Protein AF-A0A925MR09-F1 (afdb_monomer_lite)

pLDDT: mean 88.29, std 13.75, range [50.22, 97.62]

Structure (mmCIF, N/CA/C/O backbone):
data_AF-A0A925MR09-F1
#
_entry.id   AF-A0A925MR09-F1
#
loop_
_atom_site.group_PDB
_atom_site.id
_atom_site.type_symbol
_atom_site.label_atom_id
_atom_site.label_alt_id
_atom_site.label_comp_id
_atom_site.label_asym_id
_atom_site.label_entity_id
_atom_site.label_seq_id
_atom_site.pdbx_PDB_ins_code
_atom_site.Cartn_x
_atom_site.Cartn_y
_atom_site.Cartn_z
_atom_site.occupancy
_atom_site.B_iso_or_equiv
_atom_site.auth_seq_id
_atom_site.auth_comp_id
_atom_site.auth_asym_id
_atom_site.auth_atom_id
_atom_site.pdbx_PDB_model_num
ATOM 1 N N . MET A 1 1 ? 26.808 -15.738 6.532 1.00 51.09 1 MET A N 1
ATOM 2 C CA . MET A 1 1 ? 25.539 -15.309 7.153 1.00 51.09 1 MET A CA 1
ATOM 3 C C . MET A 1 1 ? 24.563 -15.061 6.016 1.00 51.09 1 MET A C 1
ATOM 5 O O . MET A 1 1 ? 24.695 -14.046 5.351 1.00 51.09 1 MET A O 1
ATOM 9 N N . ASN A 1 2 ? 23.700 -16.028 5.694 1.00 61.91 2 ASN A N 1
ATOM 10 C CA . ASN A 1 2 ? 22.642 -15.796 4.707 1.00 61.91 2 ASN A CA 1
ATOM 11 C C . ASN A 1 2 ? 21.539 -15.019 5.418 1.00 61.91 2 ASN A C 1
ATOM 13 O O . ASN A 1 2 ? 21.014 -15.500 6.419 1.00 61.91 2 ASN A O 1
ATOM 17 N N . ALA A 1 3 ? 21.253 -13.807 4.948 1.00 76.38 3 ALA A N 1
ATOM 18 C CA . ALA A 1 3 ? 20.085 -13.074 5.404 1.00 76.38 3 ALA A CA 1
ATOM 19 C C . ALA A 1 3 ? 18.836 -13.900 5.067 1.00 76.38 3 ALA A C 1
ATOM 21 O O . ALA A 1 3 ? 18.750 -14.460 3.972 1.00 76.38 3 ALA A O 1
ATOM 22 N N . ASP A 1 4 ? 17.901 -14.003 6.012 1.00 88.19 4 ASP A N 1
ATOM 23 C CA . ASP A 1 4 ? 16.601 -14.620 5.757 1.00 88.19 4 ASP A CA 1
ATOM 24 C C . ASP A 1 4 ? 15.939 -13.876 4.582 1.00 88.19 4 ASP A C 1
ATOM 26 O O . ASP A 1 4 ? 15.746 -12.657 4.679 1.00 88.19 4 ASP A O 1
ATOM 30 N N . PRO A 1 5 ? 15.602 -14.562 3.474 1.00 87.44 5 PRO A N 1
ATOM 31 C CA . PRO A 1 5 ? 14.971 -13.927 2.319 1.00 87.44 5 PRO A CA 1
ATOM 32 C C . PRO A 1 5 ? 13.633 -13.252 2.660 1.00 87.44 5 PRO A C 1
ATOM 34 O O . PRO A 1 5 ? 13.182 -12.389 1.910 1.00 87.44 5 PRO A O 1
ATOM 37 N N . ASN A 1 6 ? 13.011 -13.596 3.792 1.00 90.75 6 ASN A N 1
ATOM 38 C CA . ASN A 1 6 ? 11.747 -13.016 4.237 1.00 90.75 6 ASN A CA 1
ATOM 39 C C . ASN A 1 6 ? 11.906 -11.846 5.213 1.00 90.75 6 ASN A C 1
ATOM 41 O O . ASN A 1 6 ? 10.899 -11.243 5.577 1.00 90.75 6 ASN A O 1
ATOM 45 N N . LEU A 1 7 ? 13.129 -11.488 5.623 1.00 92.00 7 LEU A N 1
ATOM 46 C CA . LEU A 1 7 ? 13.354 -10.473 6.658 1.00 92.00 7 LEU A CA 1
ATOM 47 C C . LEU A 1 7 ? 12.648 -9.148 6.339 1.00 92.00 7 LEU A C 1
ATOM 49 O O . LEU A 1 7 ? 11.960 -8.597 7.192 1.00 92.00 7 LEU A O 1
ATOM 53 N N . LEU A 1 8 ? 12.771 -8.662 5.101 1.00 91.19 8 LEU A N 1
ATOM 54 C CA . LEU A 1 8 ? 12.130 -7.412 4.680 1.00 91.19 8 LEU A CA 1
ATOM 55 C C . LEU A 1 8 ? 10.605 -7.490 4.770 1.00 91.19 8 LEU A C 1
ATOM 57 O O . LEU A 1 8 ? 9.968 -6.544 5.223 1.00 91.19 8 LEU A O 1
ATOM 61 N N . ARG A 1 9 ? 10.022 -8.629 4.385 1.00 91.25 9 ARG A N 1
ATOM 62 C CA . ARG A 1 9 ? 8.575 -8.832 4.449 1.00 91.25 9 ARG A CA 1
ATOM 63 C C . ARG A 1 9 ? 8.086 -8.839 5.893 1.00 91.25 9 ARG A C 1
ATOM 65 O O . ARG A 1 9 ? 7.159 -8.109 6.207 1.00 91.25 9 ARG A O 1
ATOM 72 N N . THR A 1 10 ? 8.775 -9.560 6.776 1.00 94.25 10 THR A N 1
ATOM 73 C CA . THR A 1 10 ? 8.475 -9.571 8.215 1.00 94.25 10 THR A CA 1
ATOM 74 C C . THR A 1 10 ? 8.541 -8.170 8.824 1.00 94.25 10 THR A C 1
ATOM 76 O O . THR A 1 10 ? 7.680 -7.806 9.622 1.00 94.25 10 THR A O 1
ATOM 79 N N . LEU A 1 11 ? 9.537 -7.365 8.440 1.00 94.94 1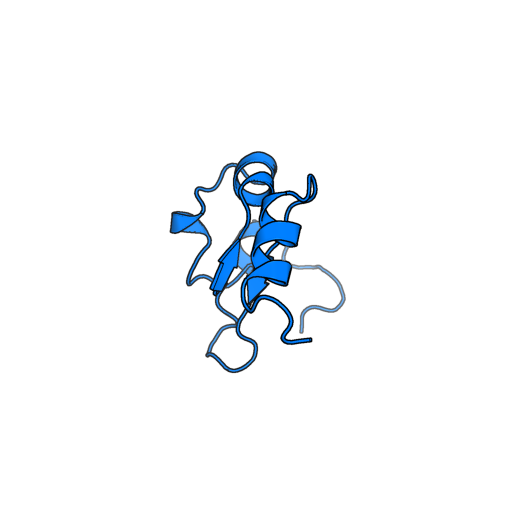1 LEU A N 1
ATOM 80 C CA . LEU A 1 11 ? 9.665 -5.987 8.919 1.00 94.94 11 LEU A CA 1
ATOM 81 C C . LEU A 1 11 ? 8.510 -5.100 8.433 1.00 94.94 11 LEU A C 1
ATOM 83 O O . LEU A 1 11 ? 7.959 -4.341 9.225 1.00 94.94 11 LEU A O 1
ATOM 87 N N . PHE A 1 12 ? 8.109 -5.211 7.165 1.00 94.94 12 PHE A N 1
ATOM 88 C CA . PHE A 1 12 ? 6.989 -4.433 6.630 1.00 94.94 12 PHE A CA 1
ATOM 89 C C . PHE A 1 12 ? 5.624 -4.889 7.155 1.00 94.94 12 PHE A C 1
ATOM 91 O O . PHE A 1 12 ? 4.738 -4.054 7.326 1.00 94.94 12 PHE A O 1
ATOM 98 N N . ASP A 1 13 ? 5.443 -6.182 7.422 1.00 94.88 13 ASP A N 1
ATOM 99 C CA . ASP A 1 13 ? 4.218 -6.717 8.025 1.00 94.88 13 ASP A CA 1
ATOM 100 C C . ASP A 1 13 ? 4.040 -6.227 9.476 1.00 94.88 13 ASP A C 1
ATOM 102 O O . ASP A 1 13 ? 2.910 -6.053 9.931 1.00 94.88 13 ASP A O 1
ATOM 106 N N . ALA A 1 14 ? 5.144 -5.982 10.194 1.00 94.69 14 ALA A N 1
ATOM 107 C CA . ALA A 1 14 ? 5.141 -5.493 11.573 1.00 94.69 14 ALA A CA 1
ATOM 108 C C . ALA A 1 14 ? 5.091 -3.957 11.703 1.00 94.69 14 ALA A C 1
ATOM 110 O O . ALA A 1 14 ? 4.861 -3.453 12.805 1.00 94.69 14 ALA A O 1
ATOM 111 N N . ALA A 1 15 ? 5.330 -3.215 10.618 1.00 95.19 15 ALA A N 1
ATOM 112 C CA . ALA A 1 15 ? 5.345 -1.756 10.643 1.00 95.19 15 ALA A CA 1
ATOM 113 C C . ALA A 1 15 ? 3.939 -1.187 10.935 1.00 95.19 15 ALA A C 1
ATOM 115 O O . ALA A 1 15 ? 2.965 -1.633 10.318 1.00 95.19 15 ALA A O 1
ATOM 116 N N . PRO A 1 16 ? 3.808 -0.207 11.850 1.00 95.06 16 PRO A N 1
ATOM 117 C CA . PRO A 1 16 ? 2.530 0.448 12.120 1.00 95.06 16 PRO A CA 1
ATOM 118 C C . PRO A 1 16 ? 2.094 1.394 10.990 1.00 95.06 16 PRO A C 1
ATOM 120 O O . PRO A 1 16 ? 0.908 1.695 10.872 1.00 95.06 16 PRO A O 1
ATO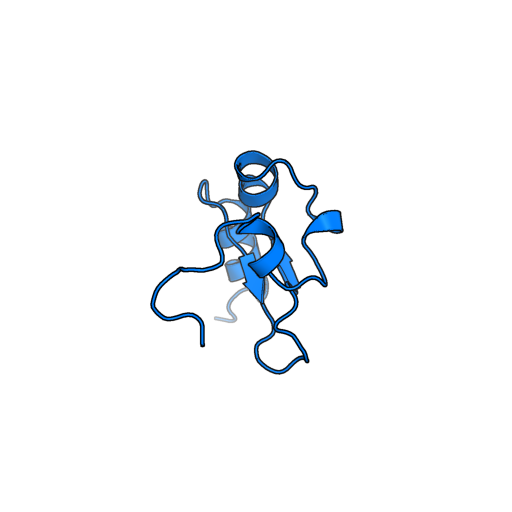M 123 N N . GLU A 1 17 ? 3.020 1.863 10.153 1.00 95.94 17 GLU A N 1
ATOM 124 C CA . GLU A 1 17 ? 2.725 2.674 8.976 1.00 95.94 17 GLU A CA 1
ATOM 125 C C . GLU A 1 17 ? 2.181 1.825 7.820 1.00 95.94 17 GLU A C 1
ATOM 127 O O . GLU A 1 17 ? 2.568 0.670 7.617 1.00 95.94 17 GLU A O 1
ATOM 132 N N . GLY A 1 18 ? 1.304 2.422 7.008 1.00 95.12 18 GLY A N 1
ATOM 133 C CA . GLY A 1 18 ? 0.858 1.815 5.758 1.00 95.12 18 GLY A CA 1
ATOM 134 C C . GLY A 1 18 ? 2.021 1.684 4.777 1.00 95.12 18 GLY A C 1
ATOM 135 O O . GLY A 1 18 ? 2.593 2.685 4.347 1.00 95.12 18 GLY A O 1
ATOM 136 N N . VAL A 1 19 ? 2.359 0.447 4.409 1.00 96.19 19 VAL A N 1
ATOM 137 C CA . VAL A 1 19 ? 3.410 0.145 3.430 1.00 96.19 19 VAL A CA 1
ATOM 138 C C . VAL A 1 19 ? 2.779 -0.480 2.196 1.00 96.19 19 VAL A C 1
ATOM 140 O O . VAL A 1 19 ? 2.010 -1.437 2.295 1.00 96.19 19 VAL A O 1
ATOM 143 N N . MET A 1 20 ? 3.158 0.033 1.028 1.00 95.50 20 MET A N 1
ATOM 144 C CA . MET A 1 20 ? 2.754 -0.466 -0.281 1.00 95.5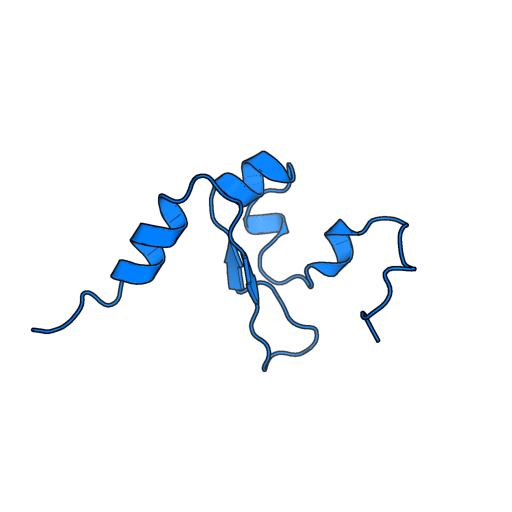0 20 MET A CA 1
ATOM 145 C C . MET A 1 20 ? 3.971 -0.490 -1.212 1.00 95.50 20 MET A C 1
ATOM 147 O O . MET A 1 20 ? 4.767 0.447 -1.216 1.00 95.50 20 MET A O 1
ATOM 151 N N . ILE A 1 21 ? 4.124 -1.557 -1.996 1.00 95.94 21 ILE A N 1
ATOM 152 C CA . ILE A 1 21 ? 5.194 -1.701 -2.995 1.00 95.94 21 ILE A CA 1
ATOM 153 C C . ILE A 1 21 ? 4.543 -1.903 -4.360 1.00 95.94 21 ILE A C 1
ATOM 155 O O . ILE A 1 21 ? 3.653 -2.743 -4.497 1.00 95.94 21 ILE A O 1
ATOM 159 N N . CYS A 1 22 ? 5.015 -1.170 -5.367 1.00 97.12 22 CYS A N 1
ATOM 160 C CA . CYS A 1 22 ? 4.540 -1.264 -6.748 1.00 97.12 22 CYS A CA 1
ATOM 161 C C . CYS A 1 22 ? 5.639 -1.813 -7.664 1.00 97.12 22 CYS A C 1
ATOM 163 O O . CYS A 1 22 ? 6.817 -1.506 -7.464 1.00 97.12 22 CYS A O 1
ATOM 165 N N . ASP A 1 23 ? 5.272 -2.592 -8.687 1.00 97.62 23 ASP A N 1
ATOM 166 C CA . ASP A 1 23 ? 6.234 -2.977 -9.727 1.00 97.62 23 ASP A CA 1
ATOM 167 C C . ASP A 1 23 ? 6.357 -1.857 -10.761 1.00 97.62 23 ASP A C 1
ATOM 169 O O . ASP A 1 23 ? 5.507 -1.690 -11.634 1.00 97.62 23 ASP A O 1
ATOM 173 N N . ALA A 1 24 ? 7.456 -1.107 -10.676 1.00 96.69 24 ALA A N 1
ATOM 174 C CA . ALA A 1 24 ? 7.748 -0.005 -11.588 1.00 96.69 24 ALA A CA 1
ATOM 175 C C . ALA A 1 24 ? 8.020 -0.441 -13.041 1.00 96.69 24 ALA A C 1
ATOM 177 O O . ALA A 1 24 ? 8.087 0.400 -13.934 1.00 96.69 24 ALA A O 1
ATOM 178 N N . ARG A 1 25 ? 8.213 -1.742 -13.286 1.00 97.19 25 ARG A N 1
ATOM 179 C CA . ARG A 1 25 ? 8.486 -2.304 -14.617 1.00 97.19 25 ARG A CA 1
ATOM 180 C C . ARG A 1 25 ? 7.220 -2.818 -15.292 1.00 97.19 25 ARG A C 1
ATOM 182 O O . ARG A 1 25 ? 7.231 -3.058 -16.497 1.00 97.19 25 ARG A O 1
ATOM 189 N N . ALA A 1 26 ? 6.160 -3.047 -14.521 1.00 96.94 26 ALA A N 1
ATOM 190 C CA . ALA A 1 26 ? 4.877 -3.472 -15.049 1.00 96.94 26 ALA A CA 1
ATOM 191 C C . ALA A 1 26 ? 4.084 -2.263 -15.563 1.00 96.94 26 ALA A C 1
ATOM 193 O O . ALA A 1 26 ? 4.238 -1.136 -15.088 1.00 96.94 26 ALA A O 1
ATOM 194 N N . ASN A 1 27 ? 3.222 -2.510 -16.551 1.00 95.31 27 ASN A N 1
ATOM 195 C CA . ASN A 1 27 ? 2.343 -1.476 -17.080 1.00 95.31 27 ASN A CA 1
ATOM 196 C C . ASN A 1 27 ? 1.421 -0.954 -15.972 1.00 95.31 27 ASN A C 1
ATOM 198 O O . ASN A 1 27 ? 0.787 -1.754 -15.290 1.00 95.31 27 ASN A O 1
ATOM 202 N N . ASP A 1 28 ? 1.318 0.370 -15.856 1.00 94.88 28 ASP A N 1
ATOM 203 C CA . ASP A 1 28 ? 0.444 1.068 -14.904 1.00 94.88 28 ASP A CA 1
ATOM 204 C C . ASP A 1 28 ? 0.824 0.919 -13.413 1.00 94.88 28 ASP A C 1
ATOM 206 O O . ASP A 1 28 ? -0.015 1.103 -12.540 1.00 94.88 28 ASP A O 1
ATOM 210 N N . LEU A 1 29 ? 2.096 0.627 -13.097 1.00 96.44 29 LEU A N 1
ATOM 211 C CA . LEU A 1 29 ? 2.635 0.650 -11.722 1.00 96.44 29 LEU A CA 1
ATOM 212 C C . LEU A 1 29 ? 1.773 -0.119 -10.690 1.00 96.44 29 LEU A C 1
ATOM 214 O O . LEU A 1 29 ? 1.434 0.434 -9.637 1.00 96.44 29 LEU A O 1
ATOM 218 N N . PRO A 1 30 ? 1.383 -1.378 -10.960 1.00 97.62 30 PRO A N 1
ATOM 219 C CA . PRO A 1 30 ? 0.476 -2.108 -10.094 1.00 97.62 30 PRO A CA 1
ATOM 220 C C . PRO A 1 30 ? 1.121 -2.396 -8.739 1.00 97.62 30 PRO A C 1
ATOM 222 O O . PRO A 1 30 ? 2.302 -2.748 -8.643 1.00 97.62 30 PRO A O 1
ATOM 225 N N . VAL A 1 31 ? 0.311 -2.317 -7.687 1.00 97.56 31 VAL A N 1
ATOM 226 C CA . VAL A 1 31 ? 0.687 -2.757 -6.343 1.00 97.56 31 VAL A CA 1
ATOM 227 C C . VAL A 1 31 ? 0.957 -4.260 -6.343 1.00 97.56 31 VAL A C 1
ATOM 229 O O . VAL A 1 31 ? 0.109 -5.048 -6.752 1.00 97.56 31 VAL A O 1
ATOM 232 N N . VAL A 1 32 ? 2.115 -4.671 -5.836 1.00 97.06 32 VAL A N 1
ATOM 233 C CA . VAL A 1 32 ? 2.500 -6.086 -5.676 1.00 97.06 32 VAL A CA 1
ATOM 234 C C . VAL A 1 32 ? 2.516 -6.536 -4.217 1.00 97.06 32 VAL A C 1
ATOM 236 O O . VAL A 1 32 ? 2.543 -7.732 -3.937 1.00 97.06 32 VAL A O 1
ATOM 239 N N . TYR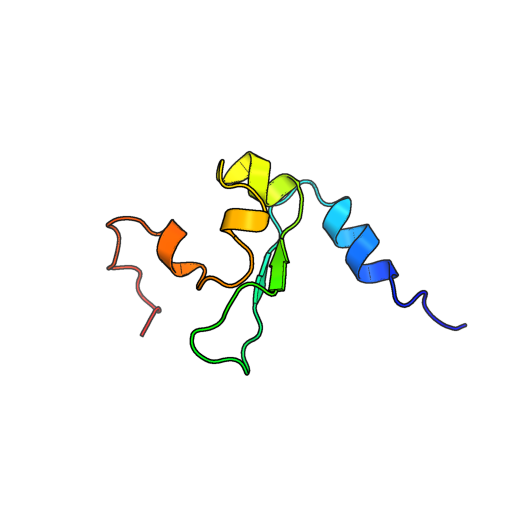 A 1 33 ? 2.490 -5.589 -3.281 1.00 96.31 33 TYR A N 1
ATOM 240 C CA . TYR A 1 33 ? 2.428 -5.852 -1.850 1.00 96.31 33 TYR A CA 1
ATOM 241 C C . TYR A 1 33 ? 1.788 -4.669 -1.124 1.00 96.31 33 TYR A C 1
ATOM 243 O O . TYR A 1 33 ? 2.079 -3.515 -1.439 1.00 96.31 33 TYR A O 1
ATOM 251 N N . ALA A 1 34 ? 0.971 -4.971 -0.120 1.00 96.94 34 ALA A N 1
ATOM 252 C CA . ALA A 1 34 ? 0.501 -4.022 0.876 1.00 96.94 34 ALA A CA 1
ATOM 253 C C . ALA A 1 34 ? 0.441 -4.723 2.239 1.00 96.94 34 ALA A C 1
ATOM 255 O O . ALA A 1 34 ? 0.079 -5.901 2.305 1.00 96.94 34 ALA A O 1
ATOM 256 N N . ASN A 1 35 ? 0.808 -4.018 3.310 1.00 97.38 35 ASN A N 1
ATOM 257 C CA . ASN A 1 35 ? 0.728 -4.558 4.667 1.00 97.38 35 ASN A CA 1
ATOM 258 C C . ASN A 1 35 ? -0.669 -4.357 5.285 1.00 97.38 35 ASN A C 1
ATOM 260 O O . ASN A 1 35 ? -1.519 -3.634 4.763 1.00 97.38 35 ASN A O 1
ATOM 264 N N . ARG A 1 36 ? -0.903 -4.978 6.447 1.00 96.81 36 ARG A N 1
ATOM 265 C CA . ARG A 1 36 ? -2.178 -4.861 7.176 1.00 96.81 36 ARG A CA 1
ATOM 266 C C . ARG A 1 36 ? -2.479 -3.428 7.630 1.00 96.81 36 ARG A C 1
ATOM 268 O O . ARG A 1 36 ? -3.646 -3.045 7.673 1.00 96.81 36 ARG A O 1
ATOM 275 N N . ALA A 1 37 ? -1.457 -2.639 7.958 1.00 97.12 37 ALA A N 1
ATOM 276 C CA . ALA A 1 37 ? -1.638 -1.236 8.322 1.00 97.12 37 ALA A CA 1
ATOM 277 C C . ALA A 1 37 ? -2.217 -0.414 7.156 1.00 97.12 37 ALA A C 1
ATOM 279 O O . ALA A 1 37 ? -3.049 0.459 7.381 1.00 97.12 37 ALA A O 1
ATOM 280 N N . MET A 1 38 ? -1.861 -0.738 5.908 1.00 96.12 38 MET A N 1
ATOM 281 C CA . MET A 1 38 ? -2.415 -0.085 4.720 1.00 96.12 38 MET A CA 1
ATOM 282 C C . MET A 1 38 ? -3.920 -0.344 4.556 1.00 96.12 38 MET A C 1
ATOM 284 O O . MET A 1 38 ? -4.678 0.575 4.242 1.00 96.12 38 MET A O 1
ATOM 288 N N . GLU A 1 39 ? -4.367 -1.574 4.820 1.00 95.56 39 GLU A N 1
ATOM 289 C CA . GLU A 1 39 ? -5.795 -1.923 4.830 1.00 95.56 39 GLU A CA 1
ATOM 290 C C . GLU A 1 39 ? -6.550 -1.156 5.925 1.00 95.56 39 GLU A C 1
ATOM 292 O O . GLU A 1 39 ? -7.613 -0.595 5.671 1.00 95.56 39 GLU A O 1
ATOM 297 N N . GLN A 1 40 ? -5.971 -1.037 7.122 1.00 95.44 40 GLN A N 1
ATOM 298 C CA . GLN A 1 40 ? -6.573 -0.273 8.223 1.00 95.44 40 GLN A CA 1
ATOM 299 C C . GLN A 1 40 ? -6.633 1.230 7.941 1.00 95.44 40 GLN A C 1
ATOM 301 O O . GLN A 1 40 ? -7.625 1.876 8.269 1.00 95.44 40 GLN A O 1
ATOM 306 N N . PHE A 1 41 ? -5.575 1.783 7.348 1.00 91.81 41 PHE A N 1
ATOM 307 C CA . PHE A 1 41 ? -5.460 3.209 7.059 1.00 91.81 41 PHE A CA 1
ATOM 308 C C . PHE A 1 41 ? -6.412 3.652 5.945 1.00 91.81 41 PHE A C 1
ATOM 310 O O . PHE A 1 41 ? -7.028 4.710 6.040 1.00 91.81 41 PHE A O 1
ATOM 317 N N . THR A 1 42 ? -6.538 2.845 4.890 1.00 93.12 42 THR A N 1
ATOM 318 C CA . THR A 1 42 ? -7.326 3.210 3.703 1.00 93.12 42 THR A CA 1
ATOM 319 C C . THR A 1 42 ? -8.754 2.666 3.716 1.00 93.12 42 THR A C 1
ATOM 321 O O . THR A 1 42 ? -9.611 3.204 3.018 1.00 93.12 42 THR A O 1
ATOM 324 N N . GLY A 1 43 ? -9.018 1.596 4.472 1.00 94.19 43 GLY A N 1
ATOM 325 C CA . GLY A 1 43 ? -10.290 0.870 4.476 1.00 94.19 43 GLY A CA 1
ATOM 326 C C . GLY A 1 43 ? -10.485 -0.095 3.298 1.00 94.19 43 GLY A C 1
ATOM 327 O O . GLY A 1 43 ? -11.488 -0.806 3.268 1.00 94.19 43 GLY A O 1
ATOM 328 N N . TYR A 1 44 ? -9.553 -0.150 2.342 1.00 95.44 44 TYR A N 1
ATOM 329 C CA . TYR A 1 44 ? -9.572 -1.129 1.252 1.00 95.44 44 TYR A CA 1
ATOM 330 C C . TYR A 1 44 ? -8.904 -2.426 1.687 1.00 95.44 44 TYR A C 1
ATOM 332 O O . TYR A 1 44 ? -7.827 -2.389 2.282 1.00 95.44 44 TYR A O 1
ATOM 340 N N . SER A 1 45 ? -9.489 -3.571 1.330 1.00 97.00 45 SER A N 1
ATOM 341 C CA . SER A 1 45 ? -8.833 -4.852 1.591 1.00 97.00 45 SER A CA 1
ATOM 342 C C . SER A 1 45 ? -7.530 -4.963 0.798 1.00 97.00 45 SER A C 1
ATOM 344 O O . SER A 1 45 ? -7.425 -4.420 -0.303 1.00 97.00 45 SER A O 1
ATOM 346 N N . ILE A 1 46 ? -6.547 -5.724 1.288 1.00 96.00 46 ILE A N 1
ATOM 347 C CA . ILE A 1 46 ? -5.313 -5.986 0.517 1.00 96.00 46 ILE A CA 1
ATOM 348 C C . ILE A 1 46 ? -5.632 -6.537 -0.888 1.00 96.00 46 ILE A C 1
ATOM 350 O O . ILE A 1 46 ? -4.944 -6.195 -1.850 1.00 96.00 46 ILE A O 1
ATOM 354 N N . ALA A 1 47 ? -6.694 -7.338 -1.033 1.00 96.75 47 ALA A N 1
ATOM 355 C CA . ALA A 1 47 ? -7.137 -7.863 -2.325 1.00 96.75 47 ALA A CA 1
ATOM 356 C C . ALA A 1 47 ? -7.649 -6.768 -3.278 1.00 96.75 47 ALA A C 1
ATOM 358 O O . ALA A 1 47 ? -7.452 -6.874 -4.485 1.00 96.75 47 ALA A O 1
ATOM 359 N N . ASP A 1 48 ? -8.251 -5.704 -2.743 1.00 96.00 48 ASP A N 1
ATOM 360 C CA . ASP A 1 48 ? -8.665 -4.534 -3.520 1.00 96.00 48 ASP A CA 1
ATOM 361 C C . ASP A 1 48 ? -7.496 -3.607 -3.858 1.00 96.00 48 ASP A C 1
ATOM 363 O O . ASP A 1 48 ? -7.656 -2.748 -4.723 1.00 96.00 48 ASP A O 1
ATOM 367 N N . LEU A 1 49 ? -6.357 -3.727 -3.164 1.00 95.31 49 LEU A N 1
ATOM 368 C CA . LEU A 1 49 ? -5.149 -2.932 -3.400 1.00 95.31 49 LEU A CA 1
ATOM 369 C C . LEU A 1 49 ? -4.247 -3.577 -4.460 1.00 95.31 49 LEU A C 1
ATOM 371 O O . LEU A 1 49 ? -3.817 -2.910 -5.402 1.00 95.31 49 LEU A O 1
ATOM 375 N N . VAL A 1 50 ? -3.937 -4.865 -4.293 1.00 96.81 50 VAL A N 1
ATOM 376 C CA . VAL A 1 50 ? -2.976 -5.597 -5.129 1.00 96.81 50 VAL A CA 1
ATOM 377 C C . VAL A 1 50 ? -3.459 -5.664 -6.580 1.00 96.81 50 VAL A C 1
ATOM 379 O O . VAL A 1 50 ? -4.611 -5.971 -6.868 1.00 96.81 50 VAL A O 1
ATOM 382 N N . GLY A 1 51 ? -2.553 -5.383 -7.514 1.00 96.94 51 GLY A N 1
ATOM 383 C CA . GLY A 1 51 ? -2.812 -5.397 -8.952 1.00 96.94 51 GLY A CA 1
ATOM 384 C C . GLY A 1 51 ? -3.347 -4.084 -9.525 1.00 96.94 51 GLY A C 1
ATOM 385 O O . GLY A 1 51 ? -3.510 -3.993 -10.739 1.00 96.94 51 GLY A O 1
ATOM 386 N N . ARG A 1 52 ? -3.594 -3.057 -8.703 1.00 95.75 52 ARG A N 1
ATOM 387 C CA . ARG A 1 52 ? -4.089 -1.749 -9.164 1.00 95.75 52 ARG A CA 1
ATOM 388 C C . ARG A 1 52 ? -3.021 -0.674 -9.042 1.00 95.75 52 ARG A C 1
ATOM 390 O O . ARG A 1 52 ? -2.157 -0.755 -8.177 1.00 95.75 52 ARG A O 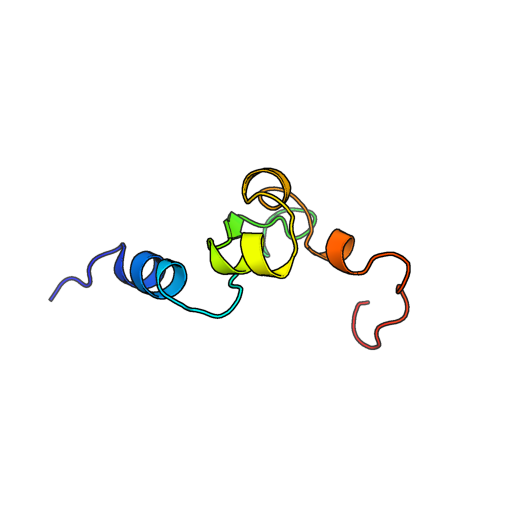1
ATOM 397 N N . ASN A 1 53 ? -3.117 0.359 -9.871 1.00 95.19 53 ASN A N 1
ATOM 398 C CA . ASN A 1 53 ? -2.325 1.573 -9.714 1.00 95.19 53 ASN A CA 1
ATOM 399 C C . ASN A 1 53 ? -2.793 2.352 -8.463 1.00 95.19 53 ASN A C 1
ATOM 401 O O . ASN A 1 53 ? -3.983 2.670 -8.401 1.00 95.19 53 ASN A O 1
ATOM 405 N N . PRO A 1 54 ? -1.914 2.745 -7.515 1.00 93.25 54 PRO A N 1
ATOM 406 C CA . PRO A 1 54 ? -2.289 3.478 -6.295 1.00 93.25 54 PRO A CA 1
ATOM 407 C C . PRO A 1 54 ? -3.060 4.783 -6.519 1.00 93.25 54 PRO A C 1
ATOM 409 O O . PRO A 1 54 ? -3.703 5.280 -5.597 1.00 93.25 54 PRO A O 1
ATOM 412 N N . ARG A 1 55 ? -3.041 5.331 -7.741 1.00 90.38 55 ARG A N 1
ATOM 413 C CA . ARG A 1 55 ? -3.767 6.546 -8.132 1.00 90.38 55 ARG A CA 1
ATOM 414 C C . ARG A 1 55 ? -5.261 6.527 -7.817 1.00 90.38 55 ARG A C 1
ATOM 416 O O . ARG A 1 55 ? -5.855 7.595 -7.707 1.00 90.38 55 ARG A O 1
ATOM 423 N N . PHE A 1 56 ? -5.883 5.356 -7.651 1.00 88.06 56 PHE A N 1
ATOM 424 C CA . PHE A 1 56 ? -7.288 5.291 -7.234 1.00 88.06 56 PHE A CA 1
ATOM 425 C C . PHE A 1 56 ? -7.520 5.860 -5.818 1.00 88.06 56 PHE A C 1
ATOM 427 O O . PHE A 1 56 ? -8.639 6.269 -5.518 1.00 88.06 56 PHE A O 1
ATOM 434 N N . LEU A 1 57 ? -6.486 5.916 -4.965 1.00 89.19 57 LEU A N 1
ATOM 435 C CA . LEU A 1 57 ? -6.562 6.489 -3.616 1.00 89.19 57 LEU A CA 1
ATOM 436 C C . LEU A 1 57 ? -6.700 8.018 -3.620 1.00 89.19 57 LEU A C 1
ATOM 438 O O . LEU A 1 57 ? -7.142 8.582 -2.626 1.00 89.19 57 LEU A O 1
ATOM 442 N N . TYR A 1 58 ? -6.362 8.689 -4.725 1.00 84.75 58 TYR A N 1
ATOM 443 C CA . TYR A 1 58 ? -6.404 10.153 -4.829 1.00 84.75 58 TYR A CA 1
ATOM 444 C C . TYR A 1 58 ? -7.825 10.712 -5.041 1.00 84.75 58 TYR A C 1
ATOM 446 O O . TYR A 1 58 ? -8.040 11.920 -4.996 1.00 84.75 58 TYR A O 1
ATOM 454 N N . GLY A 1 59 ? -8.830 9.855 -5.262 1.00 74.75 59 GLY A N 1
ATOM 455 C CA . GLY A 1 59 ? -10.216 10.298 -5.437 1.00 74.75 59 GLY A CA 1
ATOM 456 C C . GLY A 1 59 ? -10.390 11.274 -6.613 1.00 74.75 59 GLY A C 1
ATOM 457 O O . GLY A 1 59 ? -9.952 11.002 -7.734 1.00 74.75 59 GLY A O 1
ATOM 458 N N . SER A 1 60 ? -11.077 12.398 -6.376 1.00 67.88 60 SER A N 1
ATOM 459 C CA . SER A 1 60 ? -11.269 13.475 -7.363 1.00 67.88 60 SER A CA 1
ATOM 460 C C . SER A 1 60 ? -10.133 14.501 -7.389 1.00 67.88 60 SER A C 1
ATOM 462 O O . SER A 1 60 ? -10.105 15.334 -8.294 1.00 67.88 60 SER A O 1
ATOM 464 N N . GLU A 1 61 ? -9.207 14.456 -6.431 1.00 63.75 61 GLU A N 1
ATOM 465 C CA . GLU A 1 61 ? -8.020 15.308 -6.419 1.00 63.75 61 GLU A CA 1
ATOM 466 C C . GLU A 1 61 ? -7.030 14.794 -7.466 1.00 63.75 61 GLU A C 1
ATOM 468 O O . GLU A 1 61 ? -6.294 13.830 -7.271 1.00 63.75 61 GLU A O 1
ATOM 473 N N . ARG A 1 62 ? -7.067 15.422 -8.644 1.00 60.22 62 ARG A N 1
ATOM 474 C CA . ARG A 1 62 ? -6.165 15.118 -9.765 1.00 60.22 62 ARG A CA 1
ATOM 475 C C . ARG A 1 62 ? -5.052 16.150 -9.940 1.00 60.22 62 ARG A C 1
ATOM 477 O O . ARG A 1 62 ? -4.222 15.981 -10.825 1.00 60.22 62 ARG A O 1
ATOM 484 N N . GLU A 1 63 ? -5.02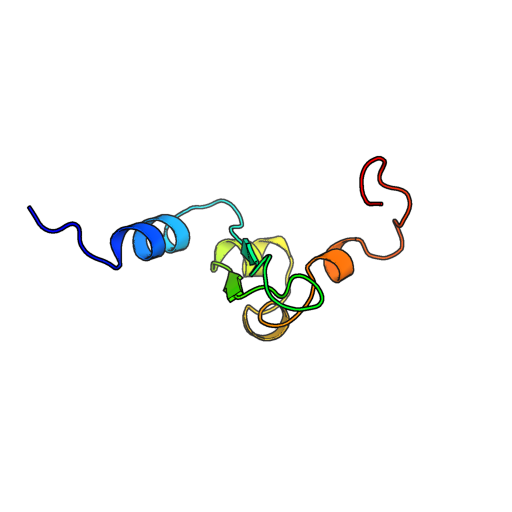7 17.184 -9.106 1.00 63.00 63 GLU A N 1
ATOM 485 C CA . GLU A 1 63 ? -4.112 18.326 -9.209 1.00 63.00 63 GLU A CA 1
ATOM 486 C C . GLU A 1 63 ? -3.037 18.282 -8.115 1.00 63.00 63 GLU A C 1
ATOM 488 O O . GLU A 1 63 ? -2.829 19.242 -7.382 1.00 63.00 63 GLU A O 1
ATOM 493 N N . GLN A 1 64 ? -2.345 17.146 -7.988 1.00 60.38 64 GLN A N 1
ATOM 494 C CA . GLN A 1 64 ? -1.144 17.077 -7.158 1.00 60.38 64 GLN A CA 1
ATOM 495 C C . GLN A 1 64 ? 0.072 17.424 -8.022 1.00 60.38 64 GLN A C 1
ATOM 497 O O . GLN A 1 64 ? 0.423 16.674 -8.939 1.00 60.38 64 GLN A O 1
ATOM 502 N N . GLU A 1 65 ? 0.716 18.558 -7.737 1.00 55.50 65 GLU A N 1
ATOM 503 C CA . GLU A 1 65 ? 1.945 18.970 -8.420 1.00 55.50 65 GLU A CA 1
ATOM 504 C C . GLU A 1 65 ? 3.000 17.848 -8.347 1.00 55.50 65 GLU A C 1
ATOM 506 O O . GLU A 1 65 ? 3.366 17.385 -7.267 1.00 55.50 65 GLU A O 1
ATOM 511 N N . GLY A 1 66 ? 3.475 17.385 -9.511 1.00 59.81 66 GLY A N 1
ATOM 512 C CA . GLY A 1 66 ? 4.535 16.372 -9.627 1.00 59.81 66 GLY A CA 1
ATOM 513 C C . GLY A 1 66 ? 4.107 14.977 -10.103 1.00 59.81 66 GLY A C 1
ATOM 514 O O . GLY A 1 66 ? 4.984 14.164 -10.389 1.00 59.81 66 GLY A O 1
ATOM 515 N N . LEU A 1 67 ? 2.808 14.688 -10.255 1.00 53.53 67 LEU A N 1
ATOM 516 C CA . LEU A 1 67 ? 2.344 13.518 -11.016 1.00 53.53 67 LEU A CA 1
ATOM 517 C C . LEU A 1 67 ? 2.075 13.924 -12.470 1.00 53.53 67 LEU A C 1
ATOM 519 O O . LEU A 1 67 ? 0.998 14.424 -12.787 1.00 53.53 67 LEU A O 1
ATOM 523 N N . ILE A 1 68 ? 3.079 13.734 -13.328 1.00 50.22 68 ILE A N 1
ATOM 524 C CA . ILE A 1 68 ? 2.995 13.936 -14.786 1.00 50.22 68 ILE A CA 1
ATOM 525 C C . ILE A 1 68 ? 2.329 12.731 -15.453 1.00 50.22 68 ILE A C 1
ATOM 527 O O . ILE A 1 68 ? 2.656 11.592 -15.046 1.00 50.22 68 ILE A O 1
#

Radius of gyration: 13.9 Å; chains: 1; bounding box: 37×35×29 Å

Foldseek 3Di:
DDDDPCPVVVVQQPDLDWDWAFDPPDPQGFTQDTHPNVCVVQVDDRVRRGGHRCCVSCPPPPPDPPPD

Secondary structure (DSSP, 8-state):
-PPPTTHHHHHHHH-SS--EEE-TTSTT--EEEE-HHHHHHH---HHHHTTS-GGGGGTT----TT--

Sequence (68 aa):
MNADPNLLRTLFDAAPEGVMICDARANDLPVVYANRAMEQFTGYSIADLVGRNPRFLYGSEREQEGLI